Protein AF-A4FXB0-F1 (afdb_monomer_lite)

Secondary structure (DSSP, 8-state):
--HHHHHHHHHHHHHHHTS-B-HHHHHHHHT--HHHHHHHHHHHHHTTSEEEE--TTSS--EEEEPHHHHHHHHTT----PPP---

pLDDT: mean 77.91, std 13.81, range [39.34, 90.56]

Sequence (86 aa):
MPELEIRKNILKYLHEKGNYVTGGELADKINLQKDELKVHLDFLETGGYLKLNGAVGGISHISAITEKGKKMVENNEFKFQKPFLS

Structure (mmCIF, N/CA/C/O backbone):
data_AF-A4FXB0-F1
#
_entry.id   AF-A4FXB0-F1
#
loop_
_atom_site.group_PDB
_atom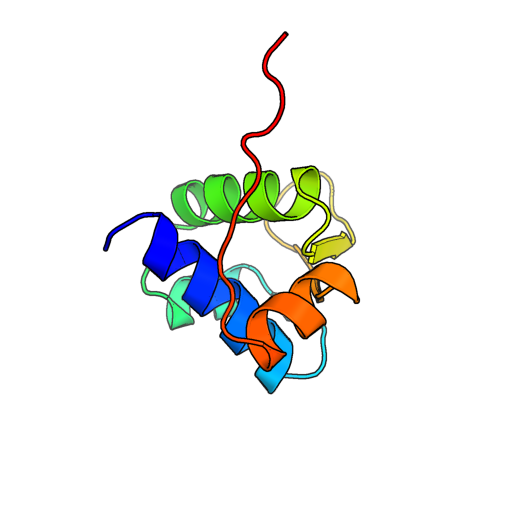_site.id
_atom_site.type_symbo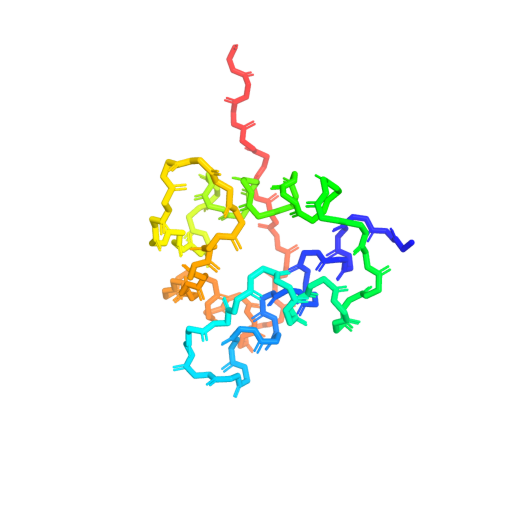l
_atom_site.label_atom_id
_atom_site.label_alt_id
_atom_site.label_comp_id
_atom_site.label_asym_id
_atom_site.label_entity_id
_atom_site.label_seq_id
_atom_site.pdbx_PDB_ins_code
_atom_site.Cartn_x
_atom_site.Cartn_y
_atom_site.Cartn_z
_atom_site.occupancy
_atom_site.B_iso_or_equiv
_atom_site.auth_seq_id
_atom_site.auth_comp_id
_atom_site.auth_asym_id
_atom_site.auth_atom_id
_atom_site.pdbx_PDB_model_num
ATOM 1 N N . MET A 1 1 ? -5.499 13.506 -9.265 1.00 70.75 1 MET A N 1
ATOM 2 C CA . MET A 1 1 ? -6.253 12.892 -8.147 1.00 70.75 1 MET A CA 1
ATOM 3 C C . MET A 1 1 ? -5.598 13.341 -6.843 1.00 70.75 1 MET A C 1
ATOM 5 O O . MET A 1 1 ? -4.375 13.411 -6.829 1.00 70.75 1 MET A O 1
ATOM 9 N N . PRO A 1 2 ? -6.347 13.698 -5.788 1.00 85.44 2 PRO A N 1
ATOM 10 C CA . PRO A 1 2 ? -5.779 14.022 -4.478 1.00 85.44 2 PRO A CA 1
ATOM 11 C C . PRO A 1 2 ? -4.901 12.888 -3.930 1.00 85.44 2 PRO A C 1
ATOM 13 O O . PRO A 1 2 ? -5.264 11.717 -4.040 1.00 85.44 2 PRO A O 1
ATOM 16 N N . GLU A 1 3 ? -3.782 13.220 -3.276 1.00 85.31 3 GLU A N 1
ATOM 17 C CA . GLU A 1 3 ? -2.840 12.223 -2.732 1.00 85.31 3 GLU A CA 1
ATOM 18 C C . GLU A 1 3 ? -3.510 11.219 -1.781 1.00 85.31 3 GLU A C 1
ATOM 20 O O . GLU A 1 3 ? -3.148 10.041 -1.736 1.00 85.31 3 GLU A O 1
ATOM 25 N N . LEU A 1 4 ? -4.499 11.690 -1.016 1.00 86.69 4 LEU A N 1
ATOM 26 C CA . LEU A 1 4 ? -5.277 10.867 -0.096 1.00 86.69 4 LEU A CA 1
ATOM 27 C C . LEU A 1 4 ? -6.055 9.771 -0.837 1.00 86.69 4 LEU A C 1
ATOM 29 O O . LEU A 1 4 ? -6.058 8.619 -0.403 1.00 86.69 4 LEU A O 1
ATOM 33 N N . GLU A 1 5 ? -6.694 10.122 -1.955 1.00 88.69 5 GLU A N 1
ATOM 34 C CA . GLU A 1 5 ? -7.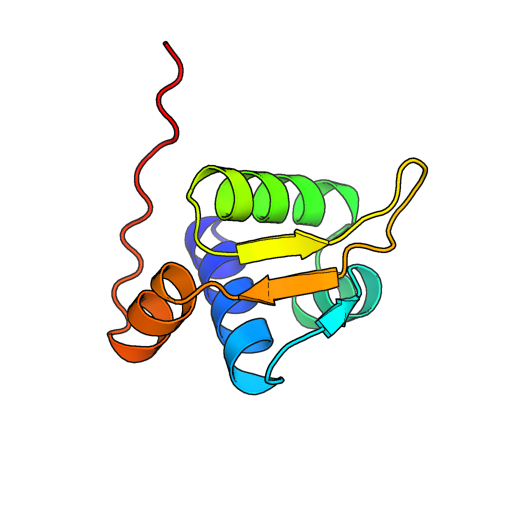456 9.179 -2.776 1.00 88.69 5 GLU A CA 1
ATOM 35 C C . GLU A 1 5 ? -6.543 8.159 -3.448 1.00 88.69 5 GLU A C 1
ATOM 37 O O . GLU A 1 5 ? -6.861 6.972 -3.448 1.00 88.69 5 GLU A O 1
ATOM 42 N N . ILE A 1 6 ? -5.374 8.589 -3.930 1.00 88.25 6 ILE A N 1
ATOM 43 C CA . ILE A 1 6 ? -4.369 7.691 -4.510 1.00 88.25 6 ILE A CA 1
ATOM 44 C C . ILE A 1 6 ? -3.975 6.614 -3.493 1.00 88.25 6 ILE A C 1
ATOM 46 O O . ILE A 1 6 ? -4.104 5.419 -3.756 1.00 88.25 6 ILE A O 1
ATOM 50 N N . ARG A 1 7 ? -3.561 7.027 -2.289 1.00 88.94 7 ARG A N 1
ATOM 51 C CA . ARG A 1 7 ? -3.137 6.109 -1.218 1.00 88.94 7 ARG A CA 1
ATOM 52 C C . ARG A 1 7 ? -4.268 5.180 -0.772 1.00 88.94 7 ARG A C 1
ATOM 54 O O . ARG A 1 7 ? -4.036 3.997 -0.528 1.00 88.94 7 ARG A O 1
ATOM 61 N N . LYS A 1 8 ? -5.498 5.696 -0.704 1.00 90.06 8 LYS A N 1
ATOM 62 C CA . LYS A 1 8 ? -6.703 4.906 -0.421 1.00 90.06 8 LYS A CA 1
ATOM 63 C C . LYS A 1 8 ? -6.940 3.835 -1.485 1.00 90.06 8 LYS A C 1
ATOM 65 O O . LYS A 1 8 ? -7.203 2.686 -1.135 1.00 90.06 8 LYS A O 1
ATOM 70 N N . ASN A 1 9 ? -6.821 4.196 -2.759 1.00 89.38 9 ASN A N 1
ATOM 71 C CA . ASN A 1 9 ? -7.022 3.282 -3.880 1.00 89.38 9 ASN A CA 1
ATOM 72 C C . ASN A 1 9 ? -5.943 2.193 -3.930 1.00 89.38 9 ASN A C 1
ATOM 74 O O . ASN A 1 9 ? -6.287 1.033 -4.141 1.00 89.38 9 ASN A O 1
ATOM 78 N N . ILE A 1 10 ? -4.681 2.530 -3.632 1.00 87.62 10 ILE A N 1
ATOM 79 C CA . ILE A 1 10 ? -3.593 1.5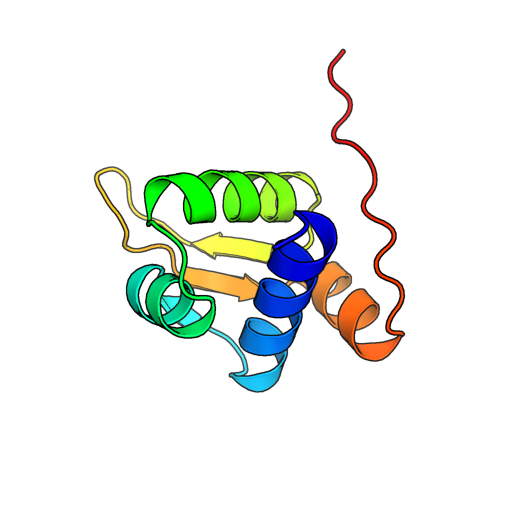48 -3.476 1.00 87.62 10 ILE A CA 1
ATOM 80 C C . ILE A 1 10 ? -3.969 0.501 -2.425 1.00 87.62 10 ILE A C 1
ATOM 82 O O . ILE A 1 10 ? -3.982 -0.693 -2.717 1.00 87.62 10 ILE A O 1
ATOM 86 N N . LEU A 1 11 ? -4.309 0.937 -1.208 1.00 88.44 11 LEU A N 1
ATOM 87 C CA . LEU A 1 11 ? -4.605 0.016 -0.108 1.00 88.44 11 LEU A CA 1
ATOM 88 C C . LEU A 1 11 ? -5.836 -0.850 -0.394 1.00 88.44 11 LEU A C 1
ATOM 90 O O . LEU A 1 11 ? -5.800 -2.051 -0.141 1.00 88.44 11 LEU A O 1
ATOM 94 N N . LYS A 1 12 ? -6.901 -0.271 -0.961 1.00 89.25 12 LYS A N 1
ATOM 95 C CA . LYS A 1 12 ? -8.093 -1.028 -1.367 1.00 89.25 12 LYS A CA 1
ATOM 96 C C . LYS A 1 12 ? -7.764 -2.104 -2.391 1.00 89.25 12 LYS A C 1
ATOM 98 O O . LYS A 1 12 ? -8.160 -3.248 -2.208 1.00 89.25 12 LYS A O 1
ATOM 103 N N . TYR A 1 13 ? -6.998 -1.756 -3.419 1.00 88.25 13 TYR A N 1
ATOM 104 C CA . TYR A 1 13 ? -6.648 -2.704 -4.467 1.00 88.25 13 TYR A CA 1
ATOM 105 C C . TYR A 1 13 ? -5.786 -3.858 -3.939 1.00 88.25 13 TYR A C 1
ATOM 107 O O . TYR A 1 13 ? -6.049 -5.022 -4.236 1.00 88.25 13 TYR A O 1
ATOM 115 N N . LEU A 1 14 ? -4.793 -3.552 -3.096 1.00 85.19 14 LEU A N 1
ATOM 116 C CA . LEU A 1 14 ? -3.965 -4.571 -2.445 1.00 85.19 14 LEU A CA 1
ATOM 117 C C . LEU A 1 14 ? -4.785 -5.476 -1.515 1.00 85.19 14 LEU A C 1
ATOM 119 O O . LEU A 1 14 ? -4.523 -6.677 -1.444 1.00 85.19 14 LEU A O 1
ATOM 123 N N . HIS A 1 15 ? -5.780 -4.908 -0.829 1.00 87.62 15 HIS A N 1
ATOM 124 C CA . HIS A 1 15 ? -6.715 -5.648 0.013 1.00 87.62 15 HIS A CA 1
ATOM 125 C C . HIS A 1 15 ? -7.597 -6.601 -0.810 1.00 87.62 15 HIS A C 1
ATOM 127 O O . HIS A 1 15 ? -7.704 -7.774 -0.467 1.00 87.62 15 HIS A O 1
ATOM 133 N N . GLU A 1 16 ? -8.177 -6.132 -1.920 1.00 86.94 16 GLU A N 1
ATOM 134 C CA . GLU A 1 16 ? -9.020 -6.949 -2.809 1.00 86.94 16 GLU A CA 1
ATOM 135 C C . GLU A 1 16 ? -8.252 -8.098 -3.473 1.00 86.94 16 GLU A C 1
ATOM 137 O O . GLU A 1 16 ? -8.794 -9.188 -3.644 1.00 86.94 16 GLU A O 1
ATOM 142 N N . LYS A 1 17 ? -6.987 -7.877 -3.847 1.00 81.94 17 LYS A N 1
ATOM 143 C CA . LYS A 1 17 ? -6.169 -8.887 -4.534 1.00 81.94 17 LYS A CA 1
ATOM 144 C C . LYS A 1 17 ? -5.616 -9.986 -3.626 1.00 81.94 17 LYS A C 1
ATOM 146 O O . LYS A 1 17 ? -5.166 -11.003 -4.142 1.00 81.94 17 LYS A O 1
ATOM 151 N N . GLY A 1 18 ? -5.647 -9.820 -2.304 1.00 64.88 18 GLY A N 1
ATOM 152 C CA . GLY A 1 18 ? -5.207 -10.870 -1.378 1.00 64.88 18 GLY A CA 1
ATOM 153 C C . GLY A 1 18 ? -3.685 -11.081 -1.296 1.00 64.88 18 GLY A C 1
ATOM 154 O O . GLY A 1 18 ? -3.261 -12.116 -0.784 1.00 64.88 18 GLY A O 1
ATOM 155 N N . ASN A 1 19 ? -2.895 -10.069 -1.697 1.00 68.69 19 ASN A N 1
ATOM 156 C CA . ASN A 1 19 ? -1.418 -9.944 -1.715 1.00 68.69 19 ASN A CA 1
ATOM 157 C C . ASN A 1 19 ? -0.726 -10.168 -3.074 1.00 68.69 19 ASN A C 1
ATOM 159 O O . ASN A 1 19 ? -1.194 -10.920 -3.917 1.00 68.69 19 ASN A O 1
ATOM 163 N N . TYR A 1 20 ? 0.459 -9.550 -3.210 1.00 67.81 20 TYR A N 1
ATOM 164 C CA . TYR A 1 20 ? 1.410 -9.671 -4.328 1.00 67.81 20 TYR A CA 1
ATOM 165 C C . TYR A 1 20 ? 0.957 -9.016 -5.642 1.00 67.81 20 TYR A C 1
ATOM 167 O O . TYR A 1 20 ? 0.797 -9.674 -6.665 1.00 67.81 20 TYR A O 1
ATOM 175 N N . VAL A 1 21 ? 0.820 -7.687 -5.628 1.00 76.00 21 VAL A N 1
ATOM 176 C CA . VAL A 1 21 ? 0.638 -6.881 -6.848 1.00 76.00 21 VAL A CA 1
ATOM 177 C C . VAL A 1 21 ? 1.976 -6.280 -7.269 1.00 76.00 21 VAL A C 1
ATOM 179 O O . VAL A 1 21 ? 2.719 -5.781 -6.423 1.00 76.00 21 VAL A O 1
ATOM 182 N N . THR A 1 22 ? 2.274 -6.316 -8.571 1.00 75.75 22 THR A N 1
ATOM 183 C CA . THR A 1 22 ? 3.462 -5.663 -9.138 1.00 75.75 22 THR A CA 1
ATOM 184 C C . THR A 1 22 ? 3.252 -4.156 -9.278 1.00 75.75 22 THR A C 1
ATOM 186 O O . THR A 1 22 ? 2.145 -3.687 -9.541 1.00 75.75 22 THR A O 1
ATOM 189 N N . GLY A 1 23 ? 4.331 -3.375 -9.190 1.00 74.81 23 GLY A N 1
ATOM 190 C CA . GLY A 1 23 ? 4.254 -1.924 -9.394 1.00 74.81 23 GLY A CA 1
ATOM 191 C C . GLY A 1 23 ? 3.677 -1.510 -10.757 1.00 74.81 23 GLY A C 1
ATOM 192 O O . GLY A 1 23 ? 3.036 -0.470 -10.840 1.00 74.81 23 GLY A O 1
ATOM 193 N N . GLY A 1 24 ? 3.861 -2.321 -11.809 1.00 76.50 24 GLY A N 1
ATOM 194 C CA . GLY A 1 24 ? 3.261 -2.080 -13.128 1.00 76.50 24 GLY A CA 1
ATOM 195 C C . GLY A 1 24 ? 1.739 -2.202 -13.104 1.00 76.50 24 GLY A C 1
ATOM 196 O O . GLY A 1 24 ? 1.049 -1.250 -13.445 1.00 76.50 24 GLY A O 1
ATOM 197 N N . GLU A 1 25 ? 1.219 -3.321 -12.594 1.00 80.88 25 GLU A N 1
ATOM 198 C CA . GLU A 1 25 ? -0.230 -3.532 -12.475 1.00 80.88 25 GLU A CA 1
ATOM 199 C C . GLU A 1 25 ? -0.893 -2.457 -11.600 1.00 80.88 25 GLU A C 1
ATOM 201 O O . GLU A 1 25 ? -1.974 -1.959 -11.915 1.00 80.88 25 GLU A O 1
ATOM 206 N N . LEU A 1 26 ? -0.226 -2.062 -10.513 1.00 81.12 26 LEU A N 1
ATOM 207 C CA . LEU A 1 26 ? -0.712 -1.015 -9.621 1.00 81.12 26 LEU A CA 1
ATOM 208 C C . LEU A 1 26 ? -0.721 0.367 -10.304 1.00 81.12 26 LEU A C 1
ATOM 210 O O . LEU A 1 26 ? -1.669 1.131 -10.123 1.00 81.12 26 LEU A O 1
ATOM 214 N N . ALA A 1 27 ? 0.308 0.678 -11.101 1.00 83.06 27 ALA A N 1
ATOM 215 C CA . ALA A 1 27 ? 0.407 1.925 -11.861 1.00 83.06 27 ALA A CA 1
ATOM 216 C C . ALA A 1 27 ? -0.699 2.029 -12.917 1.00 83.06 27 ALA A C 1
ATOM 218 O O . ALA A 1 27 ? -1.391 3.047 -12.971 1.00 83.06 27 ALA A O 1
ATOM 219 N N . ASP A 1 28 ? -0.925 0.956 -13.680 1.00 84.81 28 ASP A N 1
ATOM 220 C CA . ASP A 1 28 ? -2.008 0.875 -14.663 1.00 84.81 28 ASP A CA 1
ATOM 221 C C . ASP A 1 28 ? -3.381 1.005 -13.994 1.00 84.81 28 ASP A C 1
ATOM 223 O O . ASP A 1 28 ? -4.241 1.761 -14.448 1.00 84.81 28 ASP A O 1
ATOM 227 N N . LYS A 1 29 ? -3.591 0.324 -12.860 1.00 85.81 29 LYS A N 1
ATOM 228 C CA . LYS A 1 29 ? -4.880 0.341 -12.157 1.00 85.81 29 LYS A CA 1
ATOM 229 C C . LYS A 1 29 ? -5.259 1.723 -11.626 1.00 85.81 29 LYS A C 1
ATOM 231 O O . LYS A 1 29 ? -6.444 2.061 -11.607 1.00 85.81 29 LYS A O 1
ATOM 236 N N . ILE A 1 30 ? -4.280 2.486 -11.147 1.00 82.31 30 ILE A N 1
ATOM 237 C CA . ILE A 1 30 ? -4.502 3.801 -10.525 1.00 82.31 30 ILE A CA 1
ATOM 238 C C . ILE A 1 30 ? -4.259 4.940 -11.529 1.00 82.31 30 ILE A C 1
ATOM 240 O O . ILE A 1 30 ? -4.545 6.096 -11.225 1.00 82.31 30 ILE A O 1
ATOM 244 N N . ASN A 1 31 ? -3.830 4.608 -12.752 1.00 86.00 31 ASN A N 1
ATOM 245 C CA . ASN A 1 31 ? -3.520 5.550 -13.823 1.00 86.00 31 ASN A CA 1
ATOM 246 C C . ASN A 1 31 ? -2.482 6.600 -13.376 1.00 86.00 31 ASN A C 1
ATOM 248 O O . ASN A 1 31 ? -2.718 7.807 -13.454 1.00 86.00 31 ASN A O 1
ATOM 252 N N . LEU A 1 32 ? -1.355 6.116 -12.844 1.00 82.94 32 LEU A N 1
ATOM 253 C CA . LEU A 1 32 ? -0.244 6.918 -12.318 1.00 82.94 32 LEU A CA 1
ATOM 254 C C . LEU A 1 32 ? 1.074 6.539 -12.982 1.00 82.94 32 LEU A C 1
ATOM 256 O O . LEU A 1 32 ? 1.307 5.373 -13.306 1.00 82.94 32 LEU A O 1
ATOM 260 N N . GLN A 1 33 ? 1.980 7.509 -13.114 1.00 84.06 33 GLN A N 1
ATOM 261 C CA . GLN A 1 33 ? 3.345 7.201 -13.522 1.00 84.06 33 GLN A CA 1
ATOM 262 C C . GLN A 1 33 ? 4.078 6.419 -12.430 1.00 84.06 33 GLN A C 1
ATOM 264 O O . GLN A 1 33 ? 3.800 6.552 -11.237 1.00 84.06 33 GLN A O 1
ATOM 269 N N . LYS A 1 34 ? 5.056 5.605 -12.837 1.00 79.00 34 LYS A N 1
ATOM 270 C CA . LYS A 1 34 ? 5.820 4.745 -11.921 1.00 79.00 34 LYS A CA 1
ATOM 271 C C . LYS A 1 34 ? 6.552 5.540 -10.836 1.00 79.00 34 LYS A C 1
ATOM 273 O O . LYS A 1 34 ? 6.583 5.097 -9.690 1.00 79.00 34 LYS A O 1
ATOM 278 N N . ASP A 1 35 ? 7.100 6.701 -11.186 1.00 81.19 35 ASP A N 1
ATOM 279 C CA . ASP A 1 35 ? 7.823 7.562 -10.245 1.00 81.19 35 ASP A CA 1
ATOM 280 C C . ASP A 1 35 ? 6.882 8.206 -9.221 1.00 81.19 35 ASP A C 1
ATOM 282 O O . ASP A 1 35 ? 7.182 8.221 -8.029 1.00 81.19 35 ASP A O 1
ATOM 286 N N . GLU A 1 36 ? 5.701 8.654 -9.652 1.00 83.50 36 GLU A N 1
ATOM 287 C CA . GLU A 1 36 ? 4.674 9.184 -8.748 1.00 83.50 36 GLU A CA 1
ATOM 288 C C . GLU A 1 36 ? 4.135 8.089 -7.822 1.00 83.50 36 GLU A C 1
ATOM 290 O O . GLU A 1 36 ? 4.033 8.277 -6.608 1.00 83.50 36 GLU A O 1
ATOM 295 N N . LEU A 1 37 ? 3.849 6.906 -8.373 1.00 84.00 37 LEU A N 1
ATOM 296 C CA . LEU A 1 37 ? 3.401 5.753 -7.600 1.00 84.00 37 LEU A CA 1
ATOM 297 C C . LEU A 1 37 ? 4.411 5.387 -6.508 1.00 84.00 37 LEU A C 1
ATOM 299 O O . LEU A 1 37 ? 4.010 5.099 -5.380 1.00 84.00 37 LEU A O 1
ATOM 303 N N . LYS A 1 38 ? 5.710 5.436 -6.822 1.00 82.88 38 LYS A N 1
ATOM 304 C CA . LYS A 1 38 ? 6.781 5.146 -5.867 1.00 82.88 38 LYS A CA 1
ATOM 305 C C . LYS A 1 38 ? 6.697 6.040 -4.629 1.00 82.88 38 LYS A C 1
ATOM 307 O O . LYS A 1 38 ? 6.755 5.522 -3.521 1.00 82.88 38 LYS A O 1
ATOM 312 N N . VAL A 1 39 ? 6.457 7.342 -4.794 1.00 85.81 39 VAL A N 1
ATOM 313 C CA . VAL A 1 39 ? 6.313 8.280 -3.662 1.00 85.81 39 VAL A CA 1
ATOM 314 C C . VAL A 1 39 ? 5.163 7.867 -2.735 1.00 85.81 39 VAL A C 1
ATOM 316 O O . VAL A 1 39 ? 5.276 7.935 -1.508 1.00 85.81 39 VAL A O 1
ATOM 319 N N . HIS A 1 40 ? 4.046 7.403 -3.299 1.00 87.56 40 HIS A N 1
ATOM 320 C CA . HIS A 1 40 ? 2.912 6.933 -2.504 1.00 87.56 40 HIS A CA 1
ATOM 321 C C . HIS A 1 40 ? 3.185 5.588 -1.825 1.00 87.56 40 HIS A C 1
ATOM 323 O O . HIS A 1 40 ? 2.759 5.397 -0.685 1.00 87.56 40 HIS A O 1
ATOM 329 N N . LEU A 1 41 ? 3.892 4.679 -2.496 1.00 85.25 41 LEU A N 1
ATOM 330 C CA . LEU A 1 41 ? 4.295 3.391 -1.936 1.00 85.25 41 LEU A CA 1
ATOM 331 C C . LEU A 1 41 ? 5.284 3.563 -0.780 1.00 85.25 41 LEU A C 1
ATOM 333 O O . LEU A 1 41 ? 5.035 3.010 0.288 1.00 85.25 41 LEU A O 1
ATOM 337 N N . ASP A 1 42 ? 6.315 4.392 -0.949 1.00 84.19 42 ASP A N 1
ATOM 338 C CA . ASP A 1 42 ? 7.317 4.690 0.084 1.00 84.19 42 ASP A CA 1
ATOM 339 C C . ASP A 1 42 ? 6.660 5.329 1.320 1.00 84.19 42 ASP A C 1
ATOM 341 O O . ASP A 1 42 ? 6.952 4.960 2.461 1.00 84.19 42 ASP A O 1
ATOM 345 N N . PHE A 1 43 ? 5.704 6.246 1.118 1.00 87.31 43 PHE A N 1
ATOM 346 C CA . PHE A 1 43 ? 4.917 6.825 2.211 1.00 87.31 43 PHE A CA 1
ATOM 347 C C . PHE A 1 43 ? 4.113 5.758 2.965 1.00 87.31 43 PHE A C 1
ATOM 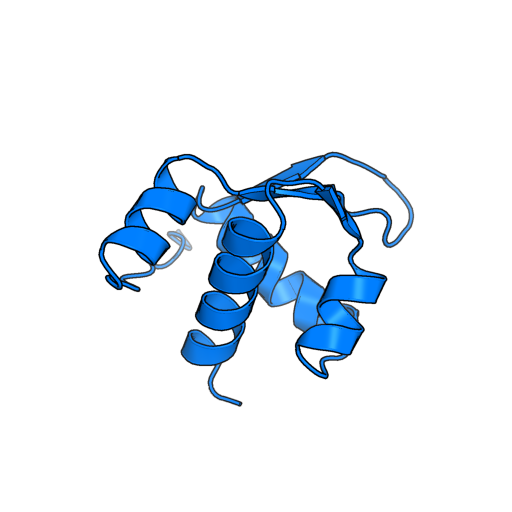349 O O . PHE A 1 43 ? 4.068 5.748 4.199 1.00 87.31 43 PHE A O 1
ATOM 356 N N . LEU A 1 44 ? 3.441 4.869 2.228 1.00 87.38 44 LEU A N 1
ATOM 357 C CA . LEU A 1 44 ? 2.607 3.827 2.817 1.00 87.38 44 LEU A CA 1
ATOM 358 C C . LEU A 1 44 ? 3.441 2.765 3.543 1.00 87.38 44 LEU A C 1
ATOM 360 O O . LEU A 1 44 ? 3.009 2.265 4.584 1.00 87.38 44 LEU A O 1
ATOM 364 N N . GLU A 1 45 ? 4.630 2.459 3.030 1.00 86.56 45 GLU A N 1
ATOM 365 C CA . GLU A 1 45 ? 5.599 1.578 3.675 1.00 86.56 45 GLU A CA 1
ATOM 366 C C . GLU A 1 45 ? 6.163 2.199 4.953 1.00 86.56 45 GLU A C 1
ATOM 368 O O . GLU A 1 45 ? 6.087 1.585 6.017 1.00 86.56 45 GLU A O 1
ATOM 373 N N . THR A 1 46 ? 6.634 3.448 4.884 1.00 86.19 46 THR A N 1
ATOM 374 C CA . THR A 1 46 ? 7.148 4.194 6.046 1.00 86.19 46 THR A CA 1
ATOM 375 C C . THR A 1 46 ? 6.085 4.313 7.140 1.00 86.19 46 THR A C 1
ATOM 377 O O . THR A 1 46 ? 6.370 4.183 8.329 1.00 86.19 46 THR A O 1
ATOM 380 N N . GLY A 1 47 ? 4.822 4.507 6.748 1.00 85.25 47 GLY A N 1
ATOM 381 C CA . GLY A 1 47 ? 3.680 4.524 7.661 1.00 85.25 47 GLY A CA 1
ATOM 382 C C . GLY A 1 47 ? 3.258 3.148 8.200 1.00 85.25 47 GLY A C 1
ATOM 383 O O . GLY A 1 47 ? 2.363 3.075 9.052 1.00 85.25 47 GLY A O 1
ATOM 384 N N . GLY A 1 48 ? 3.877 2.062 7.728 1.00 87.38 48 GLY A N 1
ATOM 385 C CA . GLY A 1 48 ? 3.624 0.686 8.150 1.00 87.38 48 GLY A CA 1
ATOM 386 C C . GLY A 1 48 ? 2.313 0.096 7.628 1.00 87.38 48 GLY A C 1
ATOM 387 O O . GLY A 1 48 ? 1.781 -0.828 8.244 1.00 87.38 48 GLY A O 1
ATOM 388 N 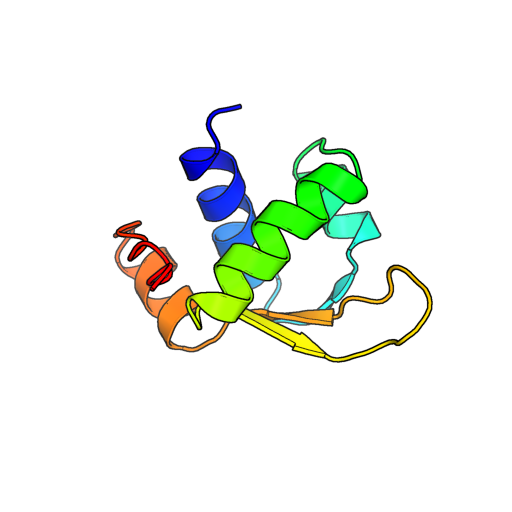N . TYR A 1 49 ? 1.751 0.637 6.546 1.00 88.31 49 TYR A N 1
ATOM 389 C CA . TYR A 1 49 ? 0.464 0.217 5.968 1.00 88.31 49 TYR A CA 1
ATOM 390 C C . TYR A 1 49 ? 0.612 -0.853 4.881 1.00 88.31 49 TYR A C 1
ATOM 392 O O . TYR A 1 49 ? -0.313 -1.622 4.625 1.00 88.31 49 TYR A O 1
ATOM 400 N N . LEU A 1 50 ? 1.784 -0.929 4.264 1.00 86.06 50 LEU A N 1
ATOM 401 C CA . LEU A 1 50 ? 2.181 -2.003 3.363 1.00 86.06 50 LEU A CA 1
ATOM 402 C C . LEU A 1 50 ? 3.658 -2.343 3.598 1.00 86.06 50 LEU A C 1
ATOM 404 O O . LEU A 1 50 ? 4.367 -1.596 4.265 1.00 86.06 50 LEU A O 1
ATOM 408 N N . LYS A 1 51 ? 4.102 -3.482 3.081 1.00 84.50 51 LYS A N 1
ATOM 409 C CA . LYS A 1 51 ? 5.507 -3.881 2.988 1.00 84.50 51 LYS A CA 1
ATOM 410 C C . LYS A 1 51 ? 5.870 -4.056 1.526 1.00 84.50 51 LYS A C 1
ATOM 412 O O . LYS A 1 51 ? 5.134 -4.730 0.800 1.00 84.50 51 LYS A O 1
ATOM 417 N N . LEU A 1 52 ? 7.004 -3.501 1.118 1.00 78.62 52 LEU A N 1
ATOM 418 C CA . LEU A 1 52 ? 7.580 -3.732 -0.196 1.00 78.62 52 LEU A CA 1
ATOM 419 C C . LEU A 1 52 ? 8.606 -4.868 -0.085 1.00 78.62 52 LEU A C 1
ATOM 421 O O . LEU A 1 52 ? 9.656 -4.734 0.536 1.00 78.62 52 LEU A O 1
ATOM 425 N N . ASN A 1 53 ? 8.310 -6.020 -0.684 1.00 69.94 53 ASN A N 1
ATOM 426 C CA . ASN A 1 53 ? 9.261 -7.126 -0.791 1.00 69.94 53 ASN A CA 1
ATOM 427 C C . ASN A 1 53 ? 10.048 -7.012 -2.115 1.00 69.94 53 ASN A C 1
ATOM 429 O O . ASN A 1 53 ? 9.597 -7.496 -3.144 1.00 69.94 53 ASN A O 1
ATOM 433 N N . GLY A 1 54 ? 11.212 -6.352 -2.046 1.00 58.41 54 GLY A N 1
ATOM 434 C CA . GLY A 1 54 ? 12.420 -6.521 -2.879 1.00 58.41 54 GLY A CA 1
ATOM 435 C C . GLY A 1 54 ? 12.380 -6.317 -4.408 1.00 58.41 54 GLY A C 1
ATOM 436 O O . GLY A 1 54 ? 11.840 -7.141 -5.129 1.00 58.41 54 GLY A O 1
ATOM 437 N N . ALA A 1 55 ? 13.162 -5.347 -4.909 1.00 44.69 55 ALA A N 1
ATOM 438 C CA . ALA A 1 55 ? 14.421 -5.603 -5.637 1.00 44.69 55 ALA A CA 1
ATOM 439 C C . ALA A 1 55 ? 15.216 -4.293 -5.821 1.00 44.69 55 ALA A C 1
ATOM 441 O O . ALA A 1 55 ? 14.706 -3.304 -6.354 1.00 44.69 55 ALA A O 1
ATOM 442 N N . VAL A 1 56 ? 16.488 -4.298 -5.411 1.00 42.75 56 VAL A N 1
ATOM 443 C CA . VAL A 1 56 ? 17.478 -3.287 -5.808 1.00 42.75 56 VAL A CA 1
ATOM 444 C C . VAL A 1 56 ? 17.544 -3.281 -7.340 1.00 42.75 56 VAL A C 1
ATOM 446 O O . VAL A 1 56 ? 17.847 -4.310 -7.934 1.00 42.75 56 VAL A O 1
ATOM 449 N N . GLY A 1 57 ? 17.247 -2.146 -7.981 1.00 42.94 57 GLY A N 1
ATOM 450 C CA . GLY A 1 57 ? 17.494 -1.963 -9.420 1.00 42.94 57 GLY A CA 1
ATOM 451 C C . GLY A 1 57 ? 16.283 -1.899 -10.355 1.00 42.94 57 GLY A C 1
ATOM 452 O O . GLY A 1 57 ? 16.487 -1.851 -11.562 1.00 42.94 57 GLY A O 1
ATOM 453 N N . GLY A 1 58 ? 15.048 -1.824 -9.851 1.00 50.09 58 GLY A N 1
ATOM 454 C CA . GLY A 1 58 ? 13.925 -1.345 -10.665 1.00 50.09 58 GLY A CA 1
ATOM 455 C C . GLY A 1 58 ? 12.663 -2.202 -10.616 1.00 50.09 58 GLY A C 1
ATOM 456 O O . GLY A 1 58 ? 12.562 -3.257 -11.228 1.00 50.09 58 GLY A O 1
ATOM 457 N N . ILE A 1 59 ? 11.632 -1.638 -9.988 1.00 50.72 59 ILE A N 1
ATOM 458 C CA . ILE A 1 59 ? 10.214 -1.826 -10.340 1.00 50.72 59 ILE A CA 1
ATOM 459 C C . ILE A 1 59 ? 9.621 -3.243 -10.168 1.00 50.72 59 ILE A C 1
ATOM 461 O O . ILE A 1 59 ? 8.537 -3.513 -10.678 1.00 50.72 59 ILE A O 1
ATOM 465 N N . SER A 1 60 ? 10.238 -4.123 -9.380 1.00 47.97 60 SER A N 1
ATOM 466 C CA . SER A 1 60 ? 9.598 -5.375 -8.933 1.00 47.97 60 SER A CA 1
ATOM 467 C C . SER A 1 60 ? 9.101 -5.246 -7.495 1.00 47.97 60 SER A C 1
ATOM 469 O O . SER A 1 60 ? 9.428 -6.045 -6.632 1.00 47.97 60 SER A O 1
ATOM 471 N N . HIS A 1 61 ? 8.343 -4.189 -7.197 1.00 56.75 61 HIS A N 1
ATOM 472 C CA . HIS A 1 61 ? 7.779 -4.023 -5.861 1.00 56.75 61 HIS A CA 1
ATOM 473 C C . HIS A 1 61 ? 6.607 -4.981 -5.702 1.00 56.75 61 HIS A C 1
ATOM 475 O O . HIS A 1 61 ? 5.542 -4.767 -6.276 1.00 56.75 61 HIS A O 1
ATOM 481 N N . ILE A 1 62 ? 6.823 -6.040 -4.934 1.00 57.72 62 ILE A N 1
ATOM 482 C CA . ILE A 1 62 ? 5.747 -6.835 -4.366 1.00 57.72 62 ILE A CA 1
ATOM 483 C C . ILE A 1 62 ? 5.214 -6.042 -3.176 1.00 57.72 62 ILE A C 1
ATOM 485 O O . ILE A 1 62 ? 5.845 -6.002 -2.119 1.00 57.72 62 ILE A O 1
ATOM 489 N N . SER A 1 63 ? 4.067 -5.391 -3.340 1.00 64.50 63 SER A N 1
ATOM 490 C CA . SER A 1 63 ? 3.388 -4.731 -2.225 1.00 64.50 63 SER A CA 1
ATOM 491 C C . SER A 1 63 ? 2.481 -5.740 -1.519 1.00 64.50 63 SER A C 1
ATOM 493 O O . SER A 1 63 ? 1.494 -6.212 -2.084 1.00 64.50 63 SER A O 1
ATOM 495 N N . ALA A 1 64 ? 2.815 -6.094 -0.280 1.00 76.00 64 ALA A N 1
ATOM 496 C CA . ALA A 1 64 ? 1.923 -6.829 0.613 1.00 76.00 64 ALA A CA 1
ATOM 497 C C . ALA A 1 64 ? 1.282 -5.841 1.590 1.00 76.00 64 ALA A C 1
ATOM 499 O O . ALA A 1 64 ? 1.982 -5.055 2.228 1.00 76.00 64 ALA A O 1
ATOM 500 N N . ILE A 1 65 ? -0.043 -5.857 1.719 1.00 84.94 65 ILE A N 1
ATOM 501 C CA . ILE A 1 65 ? -0.729 -4.990 2.681 1.00 84.94 65 ILE A CA 1
ATOM 502 C C . ILE A 1 65 ? -0.501 -5.521 4.105 1.00 84.94 65 ILE A C 1
ATOM 504 O O . ILE A 1 65 ? -0.628 -6.720 4.361 1.00 84.94 65 ILE A O 1
ATOM 508 N N . THR A 1 66 ? -0.137 -4.649 5.048 1.00 87.75 66 THR A N 1
ATOM 509 C CA . THR A 1 66 ? 0.034 -5.054 6.454 1.00 87.75 66 THR A CA 1
ATOM 510 C C . THR A 1 66 ? -1.317 -5.144 7.156 1.00 87.75 66 THR A C 1
ATOM 512 O O . THR A 1 66 ? -2.298 -4.555 6.710 1.00 87.75 66 THR A O 1
ATOM 515 N N . GLU A 1 67 ? -1.366 -5.784 8.325 1.00 88.62 67 GLU A N 1
ATOM 516 C CA . GLU A 1 67 ? -2.557 -5.781 9.190 1.00 88.62 67 GLU A CA 1
ATOM 517 C C . GLU A 1 67 ? -3.057 -4.363 9.513 1.00 88.62 67 GLU A C 1
ATOM 519 O O . GLU A 1 67 ? -4.259 -4.119 9.573 1.00 88.62 67 GLU A O 1
ATOM 524 N N . LYS A 1 68 ? -2.140 -3.395 9.666 1.00 89.06 68 LYS A N 1
ATOM 525 C CA . LYS A 1 68 ? -2.489 -1.982 9.873 1.00 89.06 68 LYS A CA 1
ATOM 526 C C . LYS A 1 68 ? -3.187 -1.397 8.643 1.00 89.06 68 LYS A C 1
ATOM 528 O O . LYS A 1 68 ? -4.180 -0.689 8.789 1.00 89.06 68 LYS A O 1
ATOM 533 N N . GLY A 1 69 ? -2.676 -1.686 7.444 1.00 89.25 69 GLY A N 1
ATOM 534 C CA . GLY A 1 69 ? -3.295 -1.274 6.185 1.00 89.25 69 GLY A CA 1
ATOM 535 C C . GLY A 1 69 ? -4.667 -1.910 5.972 1.00 89.25 69 GLY A C 1
ATOM 536 O O . GLY A 1 69 ? -5.608 -1.197 5.631 1.00 89.25 69 GLY A O 1
ATOM 537 N N . LYS A 1 70 ? -4.803 -3.215 6.241 1.00 89.31 70 LYS A N 1
ATOM 538 C CA . LYS A 1 70 ? -6.076 -3.947 6.126 1.00 89.31 70 LYS A CA 1
ATOM 539 C C . LYS A 1 70 ? -7.150 -3.347 7.025 1.00 89.31 70 LYS A C 1
ATOM 541 O O . LYS A 1 70 ? -8.168 -2.903 6.511 1.00 89.31 70 LYS A O 1
ATOM 546 N N . LYS A 1 71 ? -6.860 -3.185 8.321 1.00 90.44 71 LYS A N 1
ATOM 547 C CA . LYS A 1 71 ? -7.787 -2.558 9.280 1.00 90.44 71 LYS A CA 1
ATOM 548 C C . LYS A 1 71 ? -8.230 -1.167 8.841 1.00 90.44 71 LYS A C 1
ATOM 550 O O . LYS A 1 71 ? -9.372 -0.782 9.051 1.00 90.44 71 LYS A O 1
ATOM 555 N N . MET A 1 72 ? -7.338 -0.402 8.216 1.00 89.12 72 MET A N 1
ATOM 556 C CA . MET A 1 72 ? -7.674 0.925 7.704 1.00 89.12 72 MET A CA 1
ATOM 557 C C . MET A 1 72 ? -8.676 0.871 6.547 1.00 89.12 72 MET A C 1
ATOM 559 O O . MET A 1 72 ? -9.579 1.705 6.473 1.00 89.12 72 MET A O 1
ATOM 563 N N . VAL A 1 73 ? -8.516 -0.105 5.651 1.00 90.56 73 VAL A N 1
ATOM 564 C CA . VAL A 1 73 ? -9.442 -0.353 4.542 1.00 90.56 73 VAL A CA 1
ATOM 565 C C . VAL A 1 73 ? -10.781 -0.865 5.069 1.00 90.56 73 VAL A C 1
ATOM 567 O O . VAL A 1 73 ? -11.812 -0.314 4.689 1.00 90.56 73 VAL A O 1
ATOM 570 N N . GLU A 1 74 ? -10.762 -1.849 5.969 1.00 89.50 74 GLU A N 1
ATOM 571 C CA . GLU A 1 74 ? -11.947 -2.463 6.586 1.00 89.50 74 GLU A CA 1
ATOM 572 C C . GLU A 1 74 ? -12.773 -1.445 7.382 1.00 89.50 74 GLU A C 1
ATOM 574 O O . GLU A 1 74 ? -13.987 -1.358 7.210 1.00 89.50 74 GLU A O 1
ATOM 579 N N . ASN A 1 75 ? -12.114 -0.603 8.183 1.00 88.50 75 ASN A N 1
ATOM 580 C CA . ASN A 1 75 ? -12.773 0.451 8.957 1.00 88.50 75 ASN A CA 1
ATOM 581 C C . ASN A 1 75 ? -13.097 1.696 8.111 1.00 88.50 75 ASN A C 1
ATOM 583 O O . ASN A 1 75 ? -13.756 2.616 8.593 1.00 88.50 75 ASN A O 1
ATOM 587 N N . ASN A 1 76 ? -12.615 1.762 6.862 1.00 84.06 76 ASN A N 1
ATOM 588 C CA . ASN A 1 76 ? -12.686 2.936 5.985 1.00 84.06 76 ASN A CA 1
ATOM 589 C C . ASN A 1 76 ? -12.118 4.224 6.641 1.00 84.06 76 ASN A C 1
ATOM 591 O O . ASN A 1 76 ? -12.530 5.340 6.314 1.00 84.06 76 ASN A O 1
ATOM 595 N N . GLU A 1 77 ? -11.140 4.081 7.542 1.00 84.50 77 GLU A N 1
ATOM 596 C CA . GLU A 1 77 ? -10.554 5.159 8.353 1.00 84.50 77 GLU A CA 1
ATOM 597 C C . GLU A 1 77 ? -9.164 5.578 7.850 1.00 84.50 77 GLU A C 1
ATOM 599 O O . GLU A 1 77 ? -8.140 5.265 8.453 1.00 84.50 77 GLU A O 1
ATOM 604 N N . PHE A 1 78 ? -9.102 6.341 6.758 1.00 80.12 78 PHE A N 1
ATOM 605 C CA . PHE A 1 78 ? -7.835 6.770 6.144 1.00 80.12 78 PHE A CA 1
ATOM 606 C C . PHE A 1 78 ? -7.184 7.955 6.877 1.00 80.12 78 PHE A C 1
ATOM 608 O O . PHE A 1 78 ? -7.117 9.072 6.367 1.00 80.12 78 PHE A O 1
ATOM 615 N N . LYS A 1 79 ? -6.704 7.704 8.099 1.00 79.75 79 LYS A N 1
ATOM 616 C CA . LYS A 1 79 ? -5.967 8.660 8.942 1.00 79.75 79 LYS A CA 1
ATOM 617 C C . LYS A 1 79 ? -4.468 8.391 8.840 1.00 79.75 79 LYS A C 1
ATOM 619 O O . LYS A 1 79 ? -3.870 7.747 9.702 1.00 79.75 79 LYS A O 1
ATOM 624 N N . PHE A 1 80 ? -3.851 8.872 7.765 1.00 79.94 80 PHE A N 1
ATOM 625 C CA . PHE A 1 80 ? -2.410 8.737 7.592 1.00 79.94 80 PHE A CA 1
ATOM 626 C C . PHE A 1 80 ? -1.667 9.622 8.595 1.00 79.94 80 PHE A C 1
ATOM 628 O O . PHE A 1 80 ? -1.729 10.848 8.521 1.00 79.94 80 PHE A O 1
ATOM 635 N N . GLN A 1 81 ? -0.944 9.007 9.530 1.00 67.31 81 GLN A N 1
ATOM 636 C CA . GLN A 1 81 ? 0.025 9.740 10.342 1.00 67.31 81 GLN A CA 1
ATOM 637 C C . GLN A 1 81 ? 1.121 10.291 9.421 1.00 67.31 81 GLN A C 1
ATOM 639 O O . GLN A 1 81 ? 1.658 9.546 8.598 1.00 67.31 81 GLN A O 1
ATOM 644 N N . LYS A 1 82 ? 1.429 11.592 9.530 1.00 58.41 82 LYS A N 1
ATOM 645 C CA . LYS A 1 82 ? 2.586 12.169 8.836 1.00 58.41 82 LYS A CA 1
ATOM 646 C C . LYS A 1 82 ? 3.836 11.412 9.298 1.00 58.41 82 LYS A C 1
ATOM 648 O O . LYS A 1 82 ? 3.992 11.246 10.510 1.00 58.41 82 LYS A O 1
ATOM 653 N N . PRO A 1 83 ? 4.716 10.963 8.387 1.00 55.72 83 PRO A N 1
ATOM 654 C CA . PRO A 1 83 ? 6.034 10.515 8.799 1.00 55.72 83 PRO A CA 1
ATOM 655 C C . PRO A 1 83 ? 6.685 11.688 9.536 1.00 55.72 83 PRO A C 1
ATOM 657 O O . PRO A 1 83 ? 6.653 12.820 9.048 1.00 55.72 83 PRO A O 1
ATOM 660 N N . PHE A 1 84 ? 7.173 11.437 10.749 1.00 49.69 84 PHE A N 1
ATOM 661 C CA . PHE A 1 84 ? 7.931 12.424 11.505 1.00 49.69 84 PHE A CA 1
ATOM 662 C C . PHE A 1 84 ? 9.171 12.778 10.678 1.00 49.69 84 PHE A C 1
ATOM 664 O O . PHE A 1 84 ? 10.134 12.019 10.644 1.00 49.69 84 PHE A O 1
ATOM 671 N N . LEU A 1 85 ? 9.132 13.911 9.980 1.00 46.59 85 LEU A N 1
ATOM 672 C CA . LEU A 1 85 ? 10.340 14.603 9.552 1.00 46.59 85 LEU A CA 1
ATOM 673 C C . LEU A 1 85 ? 10.823 15.345 10.798 1.00 46.59 85 LEU A C 1
ATOM 675 O O . LEU A 1 85 ? 10.223 16.348 11.187 1.00 46.59 85 LEU A O 1
ATOM 679 N N . SER A 1 86 ? 11.791 14.737 11.489 1.00 39.34 86 SER A N 1
ATOM 680 C CA . SER A 1 86 ? 12.592 15.417 12.515 1.00 39.34 86 SER A CA 1
ATOM 681 C C . SER A 1 86 ? 13.573 16.370 11.848 1.00 39.34 86 SER A C 1
ATOM 683 O O . SER A 1 86 ? 14.041 16.020 10.740 1.00 39.34 86 SER A O 1
#

Radius of gyration: 11.96 Å; chains: 1; bounding box: 30×26×27 Å

Foldseek 3Di:
DDLLVLLLLLLLVLLVVVWFDWLVNSCVSSVHDSVVVVVSLVLCVLQVQWDFDDDPPDTRTGTHGDPNSNVCNVVVPSPRDGNDPD

Organism: Methanococcus maripaludis (strain C5 / ATCC BAA-1333) (NCBI:txid402880)

InterPro domains:
  IPR036388 Winged helix-like DNA-binding domain superfamily [G3DSA:1.10.10.10] (2-76)
  IPR036390 Winged helix DNA-binding domain superfamily [SSF46785] (6-76)